Protein AF-A0A9Q3XST1-F1 (afdb_monomer)

Radius of gyration: 15.06 Å; Cα contacts (8 Å, |Δi|>4): 265; chains: 1; bounding box: 39×33×41 Å

Mean predicted aligned error: 3.29 Å

Structure (mmCIF, N/CA/C/O backbone):
data_AF-A0A9Q3XST1-F1
#
_entry.id   AF-A0A9Q3XST1-F1
#
loop_
_atom_site.group_PDB
_atom_site.id
_atom_site.type_symbol
_atom_site.label_atom_id
_atom_site.label_alt_id
_atom_site.label_comp_id
_atom_site.label_asym_id
_atom_site.label_entity_id
_atom_site.label_seq_id
_atom_site.pdbx_PDB_ins_code
_atom_site.Cartn_x
_atom_site.Cartn_y
_atom_site.Cartn_z
_atom_site.occupancy
_atom_site.B_iso_or_equiv
_atom_site.auth_seq_id
_atom_site.auth_comp_id
_atom_site.auth_asym_id
_atom_site.auth_atom_id
_atom_site.pdbx_PDB_model_num
ATOM 1 N N . MET A 1 1 ? -17.970 -1.653 -10.774 1.00 86.06 1 MET A N 1
ATOM 2 C CA . MET A 1 1 ? -17.631 -2.014 -9.386 1.00 86.06 1 MET A CA 1
ATOM 3 C C . MET A 1 1 ? -16.195 -2.491 -9.359 1.00 86.06 1 MET A C 1
ATOM 5 O O . MET A 1 1 ? -15.840 -3.313 -10.203 1.00 86.06 1 MET A O 1
ATOM 9 N N . LEU A 1 2 ? -15.389 -1.936 -8.456 1.00 94.06 2 LEU A N 1
ATOM 10 C CA . LEU A 1 2 ? -14.004 -2.353 -8.264 1.00 94.06 2 LEU A CA 1
ATOM 11 C C . LEU A 1 2 ? -13.980 -3.735 -7.601 1.00 94.06 2 LEU A C 1
ATOM 13 O O . LEU A 1 2 ? -14.724 -3.973 -6.654 1.00 94.06 2 LEU A O 1
ATOM 17 N N . LYS A 1 3 ? -13.149 -4.641 -8.109 1.00 96.44 3 LYS A N 1
ATOM 18 C CA . LYS A 1 3 ? -12.934 -5.978 -7.550 1.00 96.44 3 LYS A CA 1
ATOM 19 C C . LYS A 1 3 ? -11.496 -6.126 -7.090 1.00 96.44 3 LYS A C 1
ATOM 21 O O . LYS A 1 3 ? -10.594 -5.437 -7.567 1.00 96.44 3 LYS A O 1
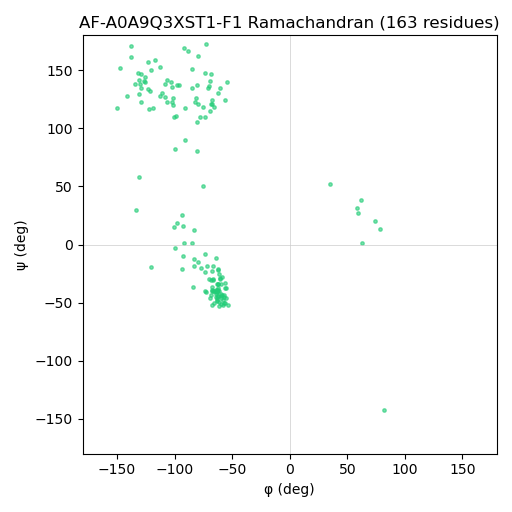ATOM 26 N N . VAL A 1 4 ? -11.296 -7.080 -6.198 1.00 97.56 4 VAL A N 1
ATOM 27 C CA . VAL A 1 4 ? -9.977 -7.417 -5.693 1.00 97.56 4 VAL A CA 1
ATOM 28 C C . VAL A 1 4 ? -9.066 -8.064 -6.740 1.00 97.56 4 VAL A C 1
ATOM 30 O O . VAL A 1 4 ? -9.499 -8.855 -7.576 1.00 97.56 4 VAL A O 1
ATOM 33 N N . ALA A 1 5 ? -7.773 -7.775 -6.635 1.00 97.94 5 ALA A N 1
ATOM 34 C CA . ALA A 1 5 ? -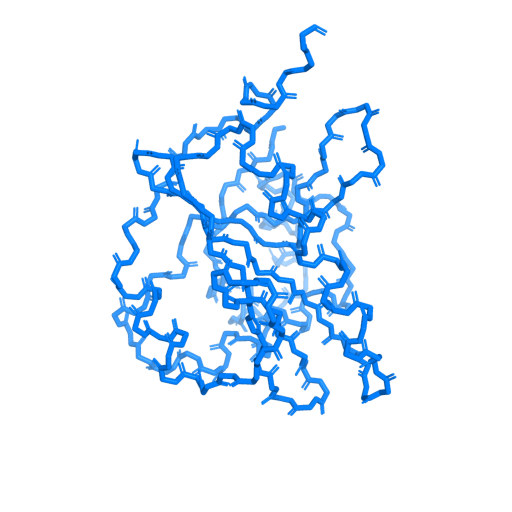6.713 -8.294 -7.481 1.00 97.94 5 ALA A CA 1
ATOM 35 C C . ALA A 1 5 ? -5.760 -9.220 -6.709 1.00 97.94 5 ALA A C 1
ATOM 37 O O . ALA A 1 5 ? -5.527 -9.062 -5.508 1.00 97.94 5 ALA A O 1
ATOM 38 N N . ASP A 1 6 ? -5.150 -10.152 -7.438 1.00 97.31 6 ASP A N 1
ATOM 39 C CA . ASP A 1 6 ? -3.863 -10.751 -7.089 1.00 97.31 6 ASP A CA 1
ATOM 40 C C . ASP A 1 6 ? -2.729 -9.939 -7.735 1.00 97.31 6 ASP A C 1
ATOM 42 O O . ASP A 1 6 ? -2.642 -9.841 -8.966 1.00 97.31 6 ASP A O 1
ATOM 46 N N . LEU A 1 7 ? -1.859 -9.341 -6.913 1.00 97.56 7 LEU A N 1
ATOM 47 C CA . LEU A 1 7 ? -0.742 -8.527 -7.398 1.00 97.56 7 LEU A CA 1
ATOM 48 C C . LEU A 1 7 ? 0.315 -9.362 -8.131 1.00 97.56 7 LEU A C 1
ATOM 50 O O . LEU A 1 7 ? 1.029 -8.827 -8.982 1.00 97.56 7 LEU A O 1
ATOM 54 N N . ARG A 1 8 ? 0.401 -10.677 -7.877 1.00 95.50 8 ARG A N 1
ATOM 55 C CA . ARG A 1 8 ? 1.330 -11.568 -8.593 1.00 95.50 8 ARG A CA 1
ATOM 56 C C . ARG A 1 8 ? 0.961 -11.709 -10.066 1.00 95.50 8 ARG A C 1
ATOM 58 O O . ARG A 1 8 ? 1.857 -11.853 -10.897 1.00 95.50 8 ARG A O 1
ATOM 65 N N . VAL A 1 9 ? -0.324 -11.612 -10.416 1.00 95.25 9 VAL A N 1
ATOM 66 C CA . VAL A 1 9 ? -0.783 -11.617 -11.819 1.00 95.25 9 VAL A CA 1
ATOM 67 C C . VAL A 1 9 ? -0.251 -10.387 -12.560 1.00 95.25 9 VAL A C 1
ATOM 69 O O . VAL A 1 9 ? 0.229 -10.494 -13.686 1.00 95.25 9 VAL A O 1
ATOM 72 N N . ILE A 1 10 ? -0.258 -9.225 -11.903 1.00 95.19 10 ILE A N 1
ATOM 73 C CA . ILE A 1 10 ? 0.274 -7.973 -12.459 1.00 95.19 10 ILE A CA 1
ATOM 74 C C . ILE A 1 10 ? 1.802 -8.053 -12.575 1.00 95.19 10 ILE A C 1
ATOM 76 O O . ILE A 1 10 ? 2.366 -7.722 -13.618 1.00 95.19 10 ILE A O 1
ATOM 80 N N . ALA A 1 11 ? 2.471 -8.538 -11.524 1.00 94.19 11 ALA A N 1
ATOM 81 C CA . ALA A 1 11 ? 3.926 -8.651 -11.464 1.00 94.19 11 ALA A CA 1
ATOM 82 C C . ALA A 1 11 ? 4.513 -9.613 -12.505 1.00 94.19 11 ALA A C 1
ATOM 84 O O . ALA A 1 11 ? 5.526 -9.307 -13.130 1.00 94.19 11 ALA A O 1
ATOM 85 N N . SER A 1 12 ? 3.859 -10.755 -12.717 1.00 92.75 12 SER A N 1
ATOM 86 C CA . SER A 1 12 ? 4.317 -11.795 -13.646 1.00 92.75 12 SER A CA 1
ATOM 87 C C . SER A 1 12 ? 3.933 -11.542 -15.107 1.00 92.75 12 SER A C 1
ATOM 89 O O . SER A 1 12 ? 4.472 -12.207 -15.997 1.00 92.75 12 SER A O 1
ATOM 91 N N . SER A 1 13 ? 3.036 -10.588 -15.390 1.00 91.25 13 SER A N 1
ATOM 92 C CA . SER A 1 13 ? 2.593 -10.348 -16.762 1.00 91.25 13 SER A CA 1
ATOM 93 C C . SER A 1 13 ? 3.704 -9.761 -17.636 1.00 91.25 13 SER A C 1
ATOM 95 O O . SER A 1 13 ? 4.213 -8.660 -17.396 1.00 91.25 13 SER A O 1
ATOM 97 N N . LYS A 1 14 ? 4.017 -10.501 -18.706 1.00 87.94 14 LYS A N 1
ATOM 98 C CA . LYS A 1 14 ? 4.920 -10.104 -19.797 1.00 87.94 14 LYS A CA 1
ATOM 99 C C . LYS A 1 14 ? 4.190 -9.445 -20.974 1.00 87.94 14 LYS A C 1
ATOM 101 O O . LYS A 1 14 ? 4.846 -8.952 -21.883 1.00 87.94 14 LYS A O 1
ATOM 106 N N . ASN A 1 15 ? 2.854 -9.485 -20.987 1.00 88.94 15 ASN A N 1
ATOM 107 C CA . ASN A 1 15 ? 2.025 -8.972 -22.075 1.00 88.94 15 ASN A CA 1
ATOM 108 C C . ASN A 1 15 ? 1.058 -7.909 -21.541 1.00 88.94 15 ASN A C 1
ATOM 110 O O . ASN A 1 15 ? 0.164 -8.202 -20.738 1.00 88.94 15 ASN A O 1
ATOM 114 N N . ASP A 1 16 ? 1.223 -6.681 -22.026 1.00 84.44 16 ASP A N 1
ATOM 115 C CA . ASP A 1 16 ? 0.435 -5.535 -21.576 1.00 84.44 16 ASP A CA 1
ATOM 116 C C . ASP A 1 16 ? -1.046 -5.638 -21.954 1.00 84.44 16 ASP A C 1
ATOM 118 O O . ASP A 1 16 ? -1.896 -5.163 -21.202 1.00 84.44 16 ASP A O 1
ATOM 122 N N . VAL A 1 17 ? -1.387 -6.299 -23.066 1.00 86.19 17 VAL A N 1
ATOM 123 C CA . VAL A 1 17 ? -2.783 -6.501 -23.488 1.00 86.19 17 VAL A CA 1
ATOM 124 C C . VAL A 1 17 ? -3.512 -7.396 -22.491 1.00 86.19 17 VAL A C 1
ATOM 126 O O . VAL A 1 17 ? -4.563 -7.013 -21.979 1.00 86.19 17 VAL A O 1
ATOM 129 N N . ASN A 1 18 ? -2.927 -8.546 -22.147 1.00 89.06 18 ASN A N 1
ATOM 130 C CA . ASN A 1 18 ? -3.530 -9.485 -21.197 1.00 89.06 18 ASN A CA 1
ATOM 131 C C . ASN A 1 18 ? -3.644 -8.867 -19.797 1.00 89.06 18 ASN A C 1
ATOM 133 O O . ASN A 1 18 ? -4.656 -9.037 -19.119 1.00 89.06 18 ASN A O 1
ATOM 137 N N . MET A 1 19 ? -2.631 -8.103 -19.375 1.00 92.81 19 MET A N 1
ATOM 138 C CA . MET A 1 19 ? -2.659 -7.387 -18.098 1.00 92.81 19 MET A CA 1
ATOM 139 C C . MET A 1 19 ? -3.777 -6.341 -18.063 1.00 92.81 19 MET A C 1
ATOM 141 O O . MET A 1 19 ? -4.532 -6.287 -17.096 1.00 92.81 19 MET A O 1
ATOM 145 N N . LYS A 1 20 ? -3.920 -5.532 -19.120 1.00 90.94 20 LYS A N 1
ATOM 146 C CA . LYS A 1 20 ? -4.994 -4.534 -19.219 1.00 90.94 20 LYS A CA 1
ATOM 147 C C . LYS A 1 20 ? -6.373 -5.189 -19.250 1.00 90.94 20 LYS A C 1
ATOM 149 O O . LYS A 1 20 ? -7.282 -4.696 -18.595 1.00 90.94 20 LYS A O 1
ATOM 154 N N . GLN A 1 21 ? -6.534 -6.317 -19.942 1.00 93.12 21 GLN A N 1
ATOM 155 C CA . GLN A 1 21 ? -7.785 -7.084 -19.925 1.00 93.12 21 GLN A CA 1
ATOM 156 C C . GLN A 1 21 ? -8.126 -7.603 -18.523 1.00 93.12 21 GLN A C 1
ATOM 158 O O . GLN A 1 21 ? -9.267 -7.459 -18.086 1.00 93.12 21 GLN A O 1
ATOM 163 N N . TYR A 1 22 ? -7.142 -8.144 -17.801 1.00 95.25 22 TYR A N 1
ATOM 164 C CA . TYR A 1 22 ? -7.307 -8.560 -16.408 1.00 95.25 22 TYR A CA 1
ATOM 165 C C . TYR A 1 22 ? -7.755 -7.390 -15.521 1.00 95.25 22 TYR A C 1
ATOM 167 O O . TYR A 1 22 ? -8.787 -7.483 -14.864 1.00 95.25 22 TYR A O 1
ATOM 175 N N . LEU A 1 23 ? -7.039 -6.262 -15.569 1.00 96.19 23 LEU A N 1
ATOM 176 C CA . LEU A 1 23 ? -7.360 -5.056 -14.797 1.00 96.19 23 LEU A CA 1
ATOM 177 C C . LEU A 1 23 ? -8.761 -4.516 -15.126 1.00 96.19 23 LEU A C 1
ATOM 179 O O . LEU A 1 23 ? -9.542 -4.228 -14.218 1.00 96.19 23 LEU A O 1
ATOM 183 N N . ASN A 1 24 ? -9.124 -4.468 -16.410 1.00 95.50 24 ASN A N 1
ATOM 184 C CA . ASN A 1 24 ? -10.455 -4.054 -16.851 1.00 95.50 24 ASN A CA 1
ATOM 185 C C . ASN A 1 24 ? -11.551 -4.984 -16.310 1.00 95.50 24 ASN A C 1
ATOM 187 O O . ASN A 1 24 ? -12.594 -4.506 -15.865 1.00 95.50 24 ASN A O 1
ATOM 191 N N . GLY A 1 25 ? -11.309 -6.299 -16.287 1.00 96.31 25 GLY A N 1
ATOM 192 C CA . GLY A 1 25 ? -12.223 -7.286 -15.698 1.00 96.31 25 GLY A CA 1
ATOM 193 C C . GLY A 1 25 ? -12.452 -7.101 -14.191 1.00 96.31 25 GLY A C 1
ATOM 194 O O . GLY A 1 25 ? -13.489 -7.516 -13.665 1.00 96.31 25 GLY A O 1
ATOM 195 N N . LEU A 1 26 ? -11.518 -6.432 -13.508 1.00 96.56 26 LEU A N 1
ATOM 196 C CA . LEU A 1 26 ? -11.617 -6.037 -12.101 1.00 96.56 26 LEU A CA 1
ATOM 197 C C . LEU A 1 26 ? -12.208 -4.632 -11.898 1.00 96.56 26 LEU A C 1
ATOM 199 O O . LEU A 1 26 ? -12.322 -4.173 -10.765 1.00 96.56 26 LEU A O 1
ATOM 203 N N . GLY A 1 27 ? -12.584 -3.931 -12.970 1.00 95.31 27 GLY A N 1
ATOM 204 C CA . GLY A 1 27 ? -13.076 -2.555 -12.898 1.00 95.31 27 GLY A CA 1
ATOM 205 C C . GLY A 1 27 ? -11.979 -1.495 -12.736 1.00 95.31 27 GLY A C 1
ATOM 206 O O . GLY A 1 27 ? -12.298 -0.342 -12.455 1.00 95.31 27 GLY A O 1
ATOM 207 N N . ILE A 1 28 ? -10.704 -1.849 -12.936 1.00 95.19 28 ILE A N 1
ATOM 208 C CA . ILE A 1 28 ? -9.558 -0.930 -12.881 1.00 95.19 28 ILE A CA 1
ATOM 209 C C . ILE A 1 28 ? -9.309 -0.372 -14.288 1.00 95.19 28 ILE A C 1
ATOM 211 O O . ILE A 1 28 ? -8.564 -0.948 -15.076 1.00 95.19 28 ILE A O 1
ATOM 215 N N . LEU A 1 29 ? -9.953 0.751 -14.618 1.00 90.50 29 LEU A N 1
ATOM 216 C CA . LEU A 1 29 ? -9.992 1.271 -15.996 1.00 90.50 29 LEU A CA 1
ATOM 217 C C . LEU A 1 29 ? -8.898 2.297 -16.330 1.00 90.50 29 LEU A C 1
ATOM 219 O O . LEU A 1 29 ? -8.624 2.544 -17.501 1.00 90.50 29 LEU A O 1
ATOM 223 N N . THR A 1 30 ? -8.300 2.941 -15.325 1.00 87.62 30 THR A N 1
ATOM 224 C CA . THR A 1 30 ? -7.440 4.126 -15.532 1.00 87.62 30 THR A CA 1
ATOM 225 C C . THR A 1 30 ? -6.118 4.063 -14.766 1.00 87.62 30 THR A C 1
ATOM 227 O O . THR A 1 30 ? -5.617 5.102 -14.335 1.00 87.62 30 THR A O 1
ATOM 230 N N . ILE A 1 31 ? -5.579 2.868 -14.522 1.00 91.06 31 ILE A N 1
ATOM 231 C CA . ILE A 1 31 ? -4.277 2.734 -13.856 1.00 91.06 31 ILE A CA 1
ATOM 232 C C . ILE A 1 31 ? -3.155 3.208 -14.783 1.00 91.06 31 ILE A C 1
ATOM 234 O O . ILE A 1 31 ? -3.147 2.913 -15.980 1.00 91.06 31 ILE A O 1
ATOM 238 N N . ARG A 1 32 ? -2.212 3.976 -14.240 1.00 91.69 32 ARG A N 1
ATOM 239 C CA . ARG A 1 32 ? -1.083 4.530 -14.994 1.00 91.69 32 ARG A CA 1
ATOM 240 C C . ARG A 1 32 ? 0.056 3.519 -15.077 1.00 91.69 32 ARG A C 1
ATOM 242 O O . ARG A 1 32 ? 0.306 2.779 -14.129 1.00 91.69 32 ARG A O 1
ATOM 249 N N . ASP A 1 33 ? 0.848 3.578 -16.145 1.00 91.88 33 ASP A N 1
ATOM 250 C CA . ASP A 1 33 ? 2.006 2.684 -16.315 1.00 91.88 33 ASP A CA 1
ATOM 251 C C . ASP A 1 33 ? 2.992 2.773 -15.140 1.00 91.88 33 ASP A C 1
ATOM 253 O O . ASP A 1 33 ? 3.505 1.759 -14.675 1.00 91.88 33 ASP A O 1
ATOM 257 N N . ARG A 1 34 ? 3.199 3.972 -14.578 1.00 91.94 34 ARG A N 1
ATOM 258 C CA . ARG A 1 34 ? 4.033 4.158 -13.377 1.00 91.94 34 ARG A CA 1
ATOM 259 C C . ARG A 1 34 ? 3.490 3.438 -12.134 1.00 91.94 34 ARG A C 1
ATOM 261 O O . ARG A 1 34 ? 4.277 2.978 -11.318 1.00 91.94 34 ARG A O 1
ATOM 268 N N . GLU A 1 35 ? 2.168 3.342 -11.986 1.00 93.81 35 GLU A N 1
ATOM 269 C CA . GLU A 1 35 ? 1.521 2.638 -10.868 1.00 93.81 35 GLU A CA 1
ATOM 270 C C . GLU A 1 35 ? 1.683 1.129 -11.056 1.00 93.81 35 GLU A C 1
ATOM 272 O O . GLU A 1 35 ? 2.058 0.433 -10.116 1.00 93.81 35 GLU A O 1
ATOM 277 N N . ILE A 1 36 ? 1.537 0.637 -12.292 1.00 95.00 36 ILE A N 1
ATOM 278 C CA . ILE A 1 36 ? 1.852 -0.753 -12.645 1.00 95.00 36 ILE A CA 1
ATOM 279 C C . ILE A 1 36 ? 3.311 -1.075 -12.303 1.00 95.00 36 ILE A C 1
ATOM 281 O O . ILE A 1 36 ? 3.565 -2.061 -11.617 1.00 95.00 36 ILE A O 1
ATOM 285 N N . GLN A 1 37 ? 4.273 -0.250 -12.730 1.00 95.62 37 GLN A N 1
ATOM 286 C CA . GLN A 1 37 ? 5.687 -0.472 -12.402 1.00 95.62 37 GLN A CA 1
ATOM 287 C C . GLN A 1 37 ? 5.950 -0.400 -10.894 1.00 95.62 37 GLN A C 1
ATOM 289 O O . GLN A 1 37 ? 6.706 -1.211 -10.364 1.00 95.62 37 GLN A O 1
ATOM 294 N N . GLY A 1 38 ? 5.276 0.507 -10.182 1.00 97.06 38 GLY A N 1
ATOM 295 C CA . GLY A 1 38 ? 5.302 0.565 -8.722 1.00 97.06 38 GLY A CA 1
ATOM 296 C C . GLY A 1 38 ? 4.854 -0.749 -8.077 1.00 97.06 38 GLY A C 1
ATOM 297 O O . GLY A 1 38 ? 5.546 -1.254 -7.197 1.00 97.06 38 GLY A O 1
ATOM 298 N N . ILE A 1 39 ? 3.758 -1.345 -8.560 1.00 98.00 39 ILE A N 1
ATOM 299 C CA . ILE A 1 39 ? 3.274 -2.659 -8.107 1.00 98.00 39 ILE A CA 1
ATOM 300 C C . ILE A 1 39 ? 4.288 -3.759 -8.438 1.00 98.00 39 ILE A C 1
ATOM 302 O O . ILE A 1 39 ? 4.591 -4.576 -7.572 1.00 98.00 39 ILE A O 1
ATOM 306 N N . LYS A 1 40 ? 4.850 -3.784 -9.655 1.00 97.25 40 LYS A N 1
ATOM 307 C CA . LYS A 1 40 ? 5.865 -4.779 -10.050 1.00 97.25 40 LYS A CA 1
ATOM 308 C C . LYS A 1 40 ? 7.085 -4.732 -9.122 1.00 97.25 40 LYS A C 1
ATOM 310 O O . LYS A 1 40 ? 7.499 -5.767 -8.602 1.00 97.25 40 LYS A O 1
ATOM 315 N N . ASN A 1 41 ? 7.600 -3.533 -8.858 1.00 97.56 41 ASN A N 1
ATOM 316 C CA . ASN A 1 41 ? 8.738 -3.314 -7.963 1.00 97.56 41 ASN A CA 1
ATOM 317 C C . ASN A 1 41 ? 8.403 -3.668 -6.508 1.00 97.56 41 ASN A C 1
ATOM 319 O O . ASN A 1 41 ? 9.209 -4.293 -5.820 1.00 97.56 41 ASN A O 1
ATOM 323 N N . LEU A 1 42 ? 7.194 -3.334 -6.047 1.00 98.12 42 LEU A N 1
ATOM 324 C CA . LEU A 1 42 ? 6.716 -3.713 -4.721 1.00 98.12 42 LEU A CA 1
ATOM 325 C C . LEU A 1 42 ? 6.694 -5.240 -4.566 1.00 98.12 42 LEU A C 1
ATOM 327 O O . LEU A 1 42 ? 7.284 -5.767 -3.627 1.00 98.12 42 LEU A O 1
ATOM 331 N N . VAL A 1 43 ? 6.076 -5.957 -5.510 1.00 97.88 43 VAL A N 1
ATOM 332 C CA . VAL A 1 43 ? 5.972 -7.425 -5.472 1.00 97.88 43 VAL A CA 1
ATOM 333 C C . VAL A 1 43 ? 7.344 -8.097 -5.529 1.00 97.88 43 VAL A C 1
ATOM 335 O O . VAL A 1 43 ? 7.544 -9.107 -4.861 1.00 97.88 43 VAL A O 1
ATOM 338 N N . ALA A 1 44 ? 8.314 -7.524 -6.247 1.00 97.06 44 ALA A N 1
ATOM 339 C CA . ALA A 1 44 ? 9.679 -8.050 -6.304 1.00 97.06 44 ALA A CA 1
ATOM 340 C C . ALA A 1 44 ? 10.402 -8.062 -4.940 1.00 97.06 44 ALA A C 1
ATOM 342 O O . ALA A 1 44 ? 11.348 -8.827 -4.764 1.00 97.06 44 ALA A O 1
ATOM 343 N N . ASN A 1 45 ? 9.956 -7.258 -3.966 1.00 97.06 45 ASN A N 1
ATOM 344 C CA . ASN A 1 45 ? 10.491 -7.291 -2.601 1.00 97.06 45 ASN A CA 1
ATOM 345 C C . ASN A 1 45 ? 9.918 -8.451 -1.755 1.00 97.06 45 ASN A C 1
ATOM 347 O O . ASN A 1 45 ? 10.475 -8.775 -0.707 1.00 97.06 45 ASN A O 1
ATOM 351 N N . PHE A 1 46 ? 8.828 -9.090 -2.192 1.00 95.56 46 PHE A N 1
ATOM 352 C CA . PHE A 1 46 ? 8.132 -10.151 -1.459 1.00 95.56 46 PHE A CA 1
ATOM 353 C C . PHE A 1 46 ? 8.524 -11.537 -1.983 1.00 95.56 46 PHE A C 1
ATOM 355 O O . PHE A 1 46 ? 7.820 -12.143 -2.791 1.00 95.56 46 PHE A O 1
ATOM 362 N N . THR A 1 47 ? 9.664 -12.046 -1.516 1.00 91.25 47 THR A N 1
ATOM 363 C CA . THR A 1 47 ? 10.179 -13.374 -1.899 1.00 91.25 47 THR A CA 1
ATOM 364 C C . THR A 1 47 ? 9.563 -14.524 -1.103 1.00 91.25 47 THR A C 1
ATOM 366 O O . THR A 1 47 ? 9.619 -15.670 -1.545 1.00 91.25 47 THR A O 1
ATOM 369 N N . ASP A 1 48 ? 8.960 -14.233 0.051 1.00 89.69 48 ASP A N 1
ATOM 370 C CA . ASP A 1 48 ? 8.304 -15.229 0.891 1.00 89.69 48 ASP A CA 1
ATOM 371 C C . ASP A 1 48 ? 6.944 -15.638 0.280 1.00 89.69 48 ASP A C 1
ATOM 373 O O . ASP A 1 48 ? 6.045 -14.796 0.135 1.00 89.69 48 ASP A O 1
ATOM 377 N N . PRO A 1 49 ? 6.755 -16.919 -0.091 1.00 87.19 49 PRO A N 1
ATOM 378 C CA . PRO A 1 49 ? 5.511 -17.389 -0.692 1.00 87.19 49 PRO A CA 1
ATOM 379 C C . PRO A 1 49 ? 4.317 -17.350 0.272 1.00 87.19 49 PRO A C 1
ATOM 381 O O . PRO A 1 49 ? 3.179 -17.371 -0.196 1.00 87.19 49 PRO A O 1
ATOM 384 N N . THR A 1 50 ? 4.546 -17.271 1.588 1.00 90.50 50 THR A N 1
ATOM 385 C CA . THR A 1 50 ? 3.479 -17.190 2.599 1.00 90.50 50 THR A CA 1
ATOM 386 C C . THR A 1 50 ? 2.773 -15.835 2.608 1.00 90.50 50 THR A C 1
ATOM 388 O O . THR A 1 50 ? 1.641 -15.735 3.081 1.00 90.50 50 THR A O 1
ATOM 391 N N . ILE A 1 51 ? 3.388 -14.795 2.032 1.00 93.88 51 ILE A N 1
ATOM 392 C CA . ILE A 1 51 ? 2.771 -13.473 1.916 1.00 93.88 51 ILE A CA 1
ATOM 393 C C . ILE A 1 51 ? 1.559 -13.574 0.987 1.00 93.88 51 ILE A C 1
ATOM 395 O O . ILE A 1 51 ? 1.678 -13.889 -0.205 1.00 93.88 51 ILE A O 1
ATOM 399 N N . ASN A 1 52 ? 0.372 -13.269 1.506 1.00 95.00 52 ASN A N 1
ATOM 400 C CA . ASN A 1 52 ? -0.831 -13.227 0.691 1.00 95.00 52 ASN A CA 1
ATOM 401 C C . ASN A 1 52 ? -0.880 -11.921 -0.119 1.00 95.00 52 ASN A C 1
ATOM 403 O O . ASN A 1 52 ? -1.099 -10.844 0.425 1.00 95.00 52 ASN A O 1
ATOM 407 N N . LEU A 1 53 ? -0.689 -12.028 -1.436 1.00 97.06 53 LEU A N 1
ATOM 408 C CA . LEU A 1 53 ? -0.762 -10.901 -2.375 1.00 97.06 53 LEU A CA 1
ATOM 409 C C . LEU A 1 53 ? -2.097 -10.841 -3.136 1.00 97.06 53 LEU A C 1
ATOM 411 O O . LEU A 1 53 ? -2.209 -10.145 -4.145 1.00 97.06 53 LEU A O 1
ATOM 415 N N . ARG A 1 54 ? -3.104 -11.578 -2.654 1.00 97.06 54 ARG A N 1
ATOM 416 C CA . ARG A 1 54 ? -4.488 -11.536 -3.134 1.00 97.06 54 ARG A CA 1
ATOM 417 C C . ARG A 1 54 ? -5.301 -10.519 -2.336 1.00 97.06 54 ARG A C 1
ATOM 419 O O . ARG A 1 54 ? -4.888 -10.066 -1.270 1.00 97.06 54 ARG A O 1
ATOM 426 N N . TYR A 1 55 ? -6.497 -10.240 -2.841 1.00 98.06 55 TYR A N 1
ATOM 427 C CA . TYR A 1 55 ? -7.510 -9.402 -2.198 1.00 98.06 55 TYR A CA 1
ATOM 428 C C . TYR A 1 55 ? -7.224 -7.887 -2.221 1.00 98.06 55 TYR A C 1
ATOM 430 O O . TYR A 1 55 ? -7.806 -7.139 -1.442 1.00 98.06 55 TYR A O 1
ATOM 438 N N . PHE A 1 56 ? -6.355 -7.417 -3.127 1.00 98.31 56 PHE A N 1
ATOM 439 C CA . PHE A 1 56 ? -5.995 -5.999 -3.235 1.00 98.31 56 PHE A CA 1
ATOM 440 C C . PHE A 1 56 ? -7.017 -5.202 -4.041 1.00 98.31 56 PHE A C 1
ATOM 442 O O . PHE A 1 56 ? -7.220 -5.467 -5.223 1.00 98.31 56 PHE A O 1
ATOM 449 N N . TYR A 1 57 ? -7.590 -4.164 -3.443 1.00 97.69 57 TYR A N 1
ATOM 450 C CA . TYR A 1 57 ? -8.259 -3.100 -4.186 1.00 97.69 57 TYR A CA 1
ATOM 451 C C . TYR A 1 57 ? -7.207 -2.122 -4.699 1.00 97.69 57 TYR A C 1
ATOM 453 O O . TYR A 1 57 ? -6.398 -1.623 -3.917 1.00 97.69 57 TYR A O 1
ATOM 461 N N . ILE A 1 58 ? -7.211 -1.859 -6.005 1.00 97.75 58 ILE A N 1
ATOM 462 C CA . ILE A 1 58 ? -6.201 -1.026 -6.665 1.00 97.75 58 ILE A CA 1
ATOM 463 C C . ILE A 1 58 ? -6.846 0.264 -7.165 1.00 97.75 58 ILE A C 1
ATOM 465 O O . ILE A 1 58 ? -7.836 0.209 -7.894 1.00 97.75 58 ILE A O 1
ATOM 469 N N . GLY A 1 59 ? -6.263 1.410 -6.812 1.00 95.88 59 GLY A N 1
ATOM 470 C CA . GLY A 1 59 ? -6.696 2.723 -7.296 1.00 95.88 59 GLY A CA 1
ATOM 471 C C . GLY A 1 59 ? -8.127 3.069 -6.886 1.00 95.88 59 GLY A C 1
ATOM 472 O O . GLY A 1 59 ? -8.890 3.611 -7.690 1.00 95.88 59 GLY A O 1
ATOM 473 N N . TYR A 1 60 ? -8.530 2.708 -5.663 1.00 94.81 60 TYR A N 1
ATOM 474 C CA . TYR A 1 60 ? -9.880 2.990 -5.186 1.00 94.81 60 TYR A CA 1
ATOM 475 C C . TYR A 1 60 ? -10.073 4.497 -5.011 1.00 94.81 60 TYR A C 1
ATOM 477 O O . TYR A 1 60 ? -9.367 5.141 -4.231 1.00 94.81 60 TYR A O 1
ATOM 485 N N . ARG A 1 61 ? -11.054 5.054 -5.727 1.00 92.31 61 ARG A N 1
ATOM 486 C CA . ARG A 1 61 ? -11.465 6.455 -5.618 1.00 92.31 61 ARG A CA 1
ATOM 487 C C . ARG A 1 61 ? -12.731 6.546 -4.797 1.00 92.31 61 ARG A C 1
ATOM 489 O O . ARG A 1 61 ? -13.742 5.967 -5.175 1.00 92.31 61 ARG A O 1
ATOM 496 N N . VAL A 1 62 ? -12.679 7.312 -3.715 1.00 88.62 62 VAL A N 1
ATOM 497 C CA . VAL A 1 62 ? -13.848 7.527 -2.862 1.00 88.62 62 VAL A CA 1
ATOM 498 C C . VAL A 1 62 ? -14.891 8.338 -3.645 1.00 88.62 62 VAL A C 1
ATOM 500 O O . VAL A 1 62 ? -14.569 9.436 -4.109 1.00 88.62 62 VAL A O 1
ATOM 503 N N . PRO A 1 63 ? -16.139 7.861 -3.801 1.00 84.44 63 PRO A N 1
ATOM 504 C CA . PRO A 1 63 ? -17.175 8.616 -4.495 1.00 84.44 63 PRO A CA 1
ATOM 505 C C . PRO A 1 63 ? -17.368 10.015 -3.899 1.00 84.44 63 PRO A C 1
ATOM 507 O O . PRO A 1 63 ? -17.362 10.192 -2.684 1.00 84.44 63 PRO A O 1
ATOM 510 N N . LYS A 1 64 ? -17.571 11.021 -4.761 1.00 81.38 64 LYS A N 1
ATOM 511 C CA . LYS A 1 64 ? -17.818 12.434 -4.388 1.00 81.38 64 LYS A CA 1
ATOM 512 C C . LYS A 1 64 ? -16.669 13.137 -3.643 1.00 81.38 64 LYS A C 1
ATOM 514 O O . LYS A 1 64 ? -16.795 14.317 -3.327 1.00 81.38 64 LYS A O 1
ATOM 519 N N . ILE A 1 65 ? -15.540 12.466 -3.410 1.00 79.06 65 ILE A N 1
ATOM 520 C CA . ILE A 1 65 ? -14.356 13.029 -2.757 1.00 79.06 65 ILE A CA 1
ATOM 521 C C . ILE A 1 65 ? -13.171 12.872 -3.711 1.00 79.06 65 ILE A C 1
ATOM 523 O O . ILE A 1 65 ? -12.945 11.806 -4.268 1.00 79.06 65 ILE A O 1
ATOM 527 N N . SER A 1 66 ? -12.363 13.920 -3.894 1.00 81.50 66 SER A N 1
ATOM 528 C CA . SER A 1 66 ? -11.141 13.853 -4.717 1.00 81.50 66 SER A CA 1
ATOM 529 C C . SER A 1 66 ? -10.001 13.105 -3.996 1.00 81.50 66 SER A C 1
ATOM 531 O O . SER A 1 66 ? -8.888 13.620 -3.868 1.00 81.50 66 SER A O 1
ATOM 533 N N . ARG A 1 67 ? -10.287 11.908 -3.475 1.00 88.81 67 ARG A N 1
ATOM 534 C CA . ARG A 1 67 ? -9.363 11.044 -2.738 1.00 88.81 67 ARG A CA 1
ATOM 535 C C . ARG A 1 67 ? -9.252 9.694 -3.434 1.00 88.81 67 ARG A C 1
ATOM 537 O O . ARG A 1 67 ? -10.257 9.063 -3.744 1.00 88.81 67 ARG A O 1
ATOM 544 N N . GLU A 1 68 ? -8.016 9.256 -3.615 1.00 93.38 68 GLU A N 1
ATOM 545 C CA . GLU A 1 68 ? -7.657 7.977 -4.217 1.00 93.38 68 GLU A CA 1
ATOM 546 C C . GLU A 1 68 ? -6.656 7.268 -3.301 1.00 93.38 68 GLU A C 1
ATOM 548 O O . GLU A 1 68 ? -5.770 7.922 -2.743 1.00 93.38 68 GLU A O 1
ATOM 553 N N . PHE A 1 69 ? -6.835 5.962 -3.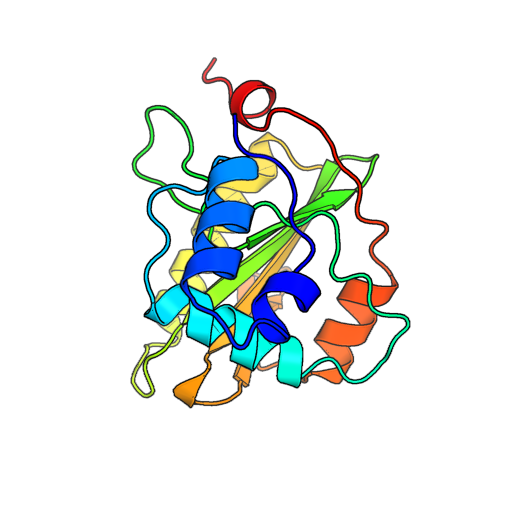124 1.00 95.88 69 PHE A N 1
ATOM 554 C CA . PHE A 1 69 ? -5.907 5.080 -2.423 1.00 95.88 69 PHE A CA 1
ATOM 555 C C . PHE A 1 69 ? -5.266 4.139 -3.438 1.00 95.88 69 PHE A C 1
ATOM 557 O O . PHE A 1 69 ? -5.976 3.511 -4.228 1.00 95.88 69 PHE A O 1
ATOM 564 N N . ASP A 1 70 ? -3.938 4.033 -3.411 1.00 97.56 70 ASP A N 1
ATOM 565 C CA . ASP A 1 70 ? -3.209 3.242 -4.405 1.00 97.56 70 ASP A CA 1
ATOM 566 C C . ASP A 1 70 ? -3.511 1.746 -4.240 1.00 97.56 70 ASP A C 1
ATOM 568 O O . ASP A 1 70 ? -3.914 1.089 -5.200 1.00 97.56 70 ASP A O 1
ATOM 572 N N . LEU A 1 71 ? -3.356 1.215 -3.022 1.00 98.38 71 LEU A N 1
ATOM 573 C CA . LEU A 1 71 ? -3.596 -0.188 -2.689 1.00 98.38 71 LEU A CA 1
ATOM 574 C C . LEU A 1 71 ? -4.246 -0.317 -1.304 1.00 98.38 71 LEU A C 1
ATOM 576 O O . LEU A 1 71 ? -3.702 0.169 -0.310 1.00 98.38 71 LEU A O 1
ATOM 580 N N . LEU A 1 72 ? -5.367 -1.035 -1.225 1.00 98.31 72 LEU A N 1
ATOM 581 C CA . LEU A 1 72 ? -6.041 -1.372 0.032 1.00 98.31 72 LEU A CA 1
ATOM 582 C C . LEU A 1 72 ? -6.267 -2.880 0.149 1.00 98.31 72 LEU A C 1
ATOM 584 O O . LEU A 1 72 ? -6.665 -3.530 -0.818 1.00 98.31 72 LEU A O 1
ATOM 588 N N . ILE A 1 73 ? -6.090 -3.415 1.355 1.00 98.25 73 ILE A N 1
ATOM 589 C CA . ILE A 1 73 ? -6.552 -4.755 1.741 1.00 98.25 73 ILE A CA 1
ATOM 590 C C . ILE A 1 73 ? -7.294 -4.686 3.071 1.00 98.25 73 ILE A C 1
ATOM 592 O O . ILE A 1 73 ? -6.960 -3.877 3.940 1.00 98.25 73 ILE A O 1
ATOM 596 N N . PHE A 1 74 ? -8.289 -5.558 3.219 1.00 98.19 74 PHE A N 1
ATOM 597 C CA . PHE A 1 74 ? -9.209 -5.578 4.352 1.00 98.19 74 PHE A CA 1
ATOM 598 C C . PHE A 1 74 ? -9.229 -6.949 5.015 1.00 98.19 74 PHE A C 1
ATOM 600 O O . PHE A 1 74 ? -9.147 -7.962 4.322 1.00 98.19 74 PHE A O 1
ATOM 607 N N . SER A 1 75 ? -9.370 -6.979 6.339 1.00 97.56 75 SER A N 1
ATOM 608 C CA . SER A 1 75 ? -9.712 -8.196 7.077 1.00 97.56 75 SER A CA 1
ATOM 609 C C . SER A 1 75 ? -11.229 -8.365 7.187 1.00 97.56 75 SER A C 1
ATOM 611 O O . SER A 1 75 ? -11.994 -7.420 6.982 1.00 97.56 75 SER A O 1
ATOM 613 N N . GLN A 1 76 ? -11.674 -9.558 7.589 1.00 95.50 76 GLN A N 1
ATOM 614 C CA . GLN A 1 76 ? -13.087 -9.826 7.884 1.00 95.50 76 GLN A CA 1
ATOM 615 C C . GLN A 1 76 ? -13.642 -8.910 8.994 1.00 95.50 76 GLN A C 1
ATOM 617 O O . GLN A 1 76 ? -14.836 -8.632 9.025 1.00 95.50 76 GLN A O 1
ATOM 622 N N . GLN A 1 77 ? -12.784 -8.442 9.908 1.00 95.12 77 GLN A N 1
ATOM 623 C CA . GLN A 1 77 ? -13.131 -7.532 11.006 1.00 95.12 77 GLN A CA 1
ATOM 624 C C . GLN A 1 77 ? -12.927 -6.050 10.643 1.00 95.12 77 GLN A C 1
ATOM 626 O O . GLN A 1 77 ? -12.866 -5.208 11.540 1.00 95.12 77 GLN A O 1
ATOM 631 N N . TYR A 1 78 ? -12.802 -5.729 9.351 1.00 94.44 78 TYR A N 1
ATOM 632 C CA . TYR A 1 78 ? -12.574 -4.373 8.842 1.00 94.44 78 TYR A CA 1
ATOM 633 C C . TYR A 1 78 ? -11.300 -3.703 9.384 1.00 94.44 78 TYR A C 1
ATOM 635 O O . TYR A 1 78 ? -11.240 -2.482 9.528 1.00 94.44 78 TYR A O 1
ATOM 643 N N . ASP A 1 79 ? -10.252 -4.474 9.679 1.00 97.62 79 ASP A N 1
ATOM 644 C CA . ASP A 1 79 ? -8.905 -3.901 9.751 1.00 97.62 79 ASP A CA 1
ATOM 645 C C . ASP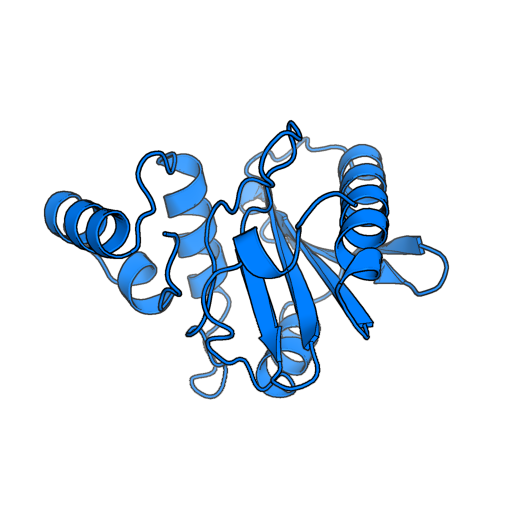 A 1 79 ? -8.421 -3.600 8.337 1.00 97.62 79 ASP A C 1
ATOM 647 O O . ASP A 1 79 ? -8.760 -4.327 7.404 1.00 97.62 79 ASP A O 1
ATOM 651 N N . VAL A 1 80 ? -7.620 -2.548 8.177 1.00 98.12 80 VAL A N 1
ATOM 652 C CA . VAL A 1 80 ? -7.164 -2.079 6.865 1.00 98.12 80 VAL A CA 1
ATOM 653 C C . VAL A 1 80 ? -5.657 -1.916 6.847 1.00 98.12 80 VAL A C 1
ATOM 655 O O . VAL A 1 80 ? -5.072 -1.304 7.746 1.00 98.12 80 VAL A O 1
ATOM 658 N N . ILE A 1 81 ? -5.034 -2.411 5.779 1.00 98.50 81 ILE A N 1
ATOM 659 C CA . ILE A 1 81 ? -3.690 -1.988 5.390 1.00 98.50 81 ILE A CA 1
ATOM 660 C C . ILE A 1 81 ? -3.812 -1.106 4.151 1.00 98.50 81 ILE A C 1
ATOM 662 O O . ILE A 1 81 ? -4.342 -1.528 3.123 1.00 98.50 81 ILE A O 1
ATOM 666 N N . ASN A 1 82 ? -3.294 0.114 4.264 1.00 98.62 82 ASN A N 1
ATOM 667 C CA . ASN A 1 82 ? -3.134 1.056 3.168 1.00 98.62 82 ASN A CA 1
ATOM 668 C C . ASN A 1 82 ? -1.685 1.064 2.682 1.00 98.62 82 ASN A C 1
ATOM 670 O O . ASN A 1 82 ? -0.780 1.305 3.483 1.00 98.62 82 ASN A O 1
ATOM 674 N N . ILE A 1 83 ? -1.462 0.849 1.387 1.00 98.50 83 ILE A N 1
ATOM 675 C CA . ILE A 1 83 ? -0.130 0.933 0.783 1.00 98.50 83 ILE A CA 1
ATOM 676 C C . ILE A 1 83 ? -0.125 2.024 -0.289 1.00 98.50 83 ILE A C 1
ATOM 678 O O . ILE A 1 83 ? -0.822 1.922 -1.291 1.00 98.50 83 ILE A O 1
ATOM 682 N N . GLU A 1 84 ? 0.697 3.052 -0.087 1.00 98.44 84 GLU A N 1
ATOM 683 C CA . GLU A 1 84 ? 0.919 4.143 -1.039 1.00 98.44 84 GLU A CA 1
ATOM 684 C C . GLU A 1 84 ? 2.161 3.881 -1.889 1.00 98.44 84 GLU A C 1
ATOM 686 O O . GLU A 1 84 ? 3.220 3.516 -1.371 1.00 98.44 84 GLU A O 1
ATOM 691 N N . LEU A 1 85 ? 2.071 4.152 -3.186 1.00 98.00 85 LEU A N 1
ATOM 692 C CA . LEU A 1 85 ? 3.158 4.003 -4.143 1.00 98.00 85 LEU A CA 1
ATOM 693 C C . LEU A 1 85 ? 3.766 5.372 -4.466 1.00 98.00 85 LEU A C 1
ATOM 695 O O . LEU A 1 85 ? 3.071 6.366 -4.703 1.00 98.00 85 LEU A O 1
ATOM 699 N N . LYS A 1 86 ? 5.098 5.440 -4.484 1.00 97.25 86 LYS A N 1
ATOM 700 C CA . LYS A 1 86 ? 5.866 6.619 -4.905 1.00 97.25 86 LYS A CA 1
ATOM 701 C C . LYS A 1 86 ? 6.991 6.201 -5.840 1.00 97.25 86 LYS A C 1
ATOM 703 O O . LYS A 1 86 ? 7.694 5.240 -5.570 1.00 97.25 86 LYS A O 1
ATOM 708 N N . SER A 1 87 ? 7.189 6.974 -6.899 1.00 93.81 87 SER A N 1
ATOM 709 C CA . SER A 1 87 ? 8.246 6.778 -7.898 1.00 93.81 87 SER A CA 1
ATOM 710 C C . SER A 1 87 ? 8.984 8.101 -8.123 1.00 93.81 87 SER A C 1
ATOM 712 O O . SER A 1 87 ? 8.883 8.721 -9.184 1.00 93.81 87 SER A O 1
ATOM 714 N N . ASN A 1 88 ? 9.550 8.644 -7.042 1.00 93.38 88 ASN A N 1
ATOM 715 C CA . ASN A 1 88 ? 10.340 9.871 -7.099 1.00 93.38 88 ASN A CA 1
ATOM 716 C C . ASN A 1 88 ? 11.412 9.858 -6.002 1.00 93.38 88 ASN A C 1
ATOM 718 O O . ASN A 1 88 ? 11.092 9.885 -4.808 1.00 93.38 88 ASN A O 1
ATOM 722 N N . ILE A 1 89 ? 12.677 9.880 -6.418 1.00 90.69 89 ILE A N 1
ATOM 723 C CA . ILE A 1 89 ? 13.853 9.929 -5.537 1.00 90.69 89 ILE A CA 1
ATOM 724 C C . ILE A 1 89 ? 13.854 11.126 -4.565 1.00 90.69 89 ILE A C 1
ATOM 726 O O . ILE A 1 89 ? 14.280 10.996 -3.421 1.00 90.69 89 ILE A O 1
ATOM 730 N N . ASN A 1 90 ? 13.301 12.269 -4.978 1.00 93.12 90 ASN A N 1
ATOM 731 C CA . ASN A 1 90 ? 13.257 13.521 -4.214 1.00 93.12 90 ASN A CA 1
ATOM 732 C C . ASN A 1 90 ? 11.920 13.732 -3.483 1.00 93.12 90 ASN A C 1
ATOM 734 O O . ASN A 1 90 ? 11.562 14.859 -3.122 1.00 93.12 90 ASN A O 1
ATOM 738 N N . TYR A 1 91 ? 11.125 12.677 -3.291 1.00 92.06 91 TYR A N 1
ATOM 739 C CA . TYR A 1 91 ? 9.827 12.812 -2.638 1.00 92.06 91 TYR A CA 1
ATOM 740 C C . TYR A 1 91 ? 9.988 13.152 -1.148 1.00 92.06 91 TYR A C 1
ATOM 742 O O . TYR A 1 91 ? 10.491 12.358 -0.355 1.00 92.06 91 TYR A O 1
ATOM 750 N N . ALA A 1 92 ? 9.546 14.350 -0.759 1.00 95.12 92 ALA A N 1
ATOM 751 C CA . ALA A 1 92 ? 9.725 14.864 0.595 1.00 95.12 92 ALA A CA 1
ATOM 752 C C . ALA A 1 92 ? 9.009 14.005 1.653 1.00 95.12 92 ALA A C 1
ATOM 754 O O . ALA A 1 92 ? 7.803 13.763 1.553 1.00 95.12 92 ALA A O 1
ATOM 755 N N . LYS A 1 93 ? 9.728 13.633 2.721 1.00 95.75 93 LYS A N 1
ATOM 756 C CA . LYS A 1 93 ? 9.182 12.867 3.857 1.00 95.75 93 LYS A CA 1
ATOM 757 C C . LYS A 1 93 ? 7.957 13.533 4.488 1.00 95.75 93 LYS A C 1
ATOM 759 O O . LYS A 1 93 ? 6.990 12.843 4.781 1.00 95.75 93 LYS A O 1
ATOM 764 N N . GLU A 1 94 ? 7.930 14.861 4.586 1.00 97.06 94 GLU A N 1
ATOM 765 C CA . GLU A 1 94 ? 6.759 15.591 5.098 1.00 97.06 94 GLU A CA 1
ATOM 766 C C . GLU A 1 94 ? 5.502 15.395 4.239 1.00 97.06 94 GLU A C 1
ATOM 768 O O . GLU A 1 94 ? 4.394 15.297 4.766 1.00 97.06 94 GLU A O 1
ATOM 773 N N . LYS A 1 95 ? 5.653 15.262 2.912 1.00 97.25 95 LYS A N 1
ATOM 774 C CA . LYS A 1 95 ? 4.525 14.933 2.026 1.00 97.25 95 LYS A CA 1
ATOM 775 C C . LYS A 1 95 ? 4.029 13.513 2.280 1.00 97.25 95 LYS A C 1
ATOM 777 O O . LYS A 1 95 ? 2.819 13.309 2.316 1.00 97.25 95 LYS A O 1
ATOM 782 N N . ILE A 1 96 ? 4.943 12.565 2.513 1.00 97.69 96 ILE A N 1
ATOM 783 C CA . ILE A 1 96 ? 4.596 11.187 2.895 1.00 97.69 96 ILE A CA 1
ATOM 784 C C . ILE A 1 96 ? 3.830 11.193 4.220 1.00 97.69 96 ILE A C 1
ATOM 786 O O . ILE A 1 96 ? 2.720 10.674 4.279 1.00 97.69 96 ILE A O 1
ATOM 790 N N . LYS A 1 97 ? 4.385 11.829 5.261 1.00 98.44 97 LYS A N 1
ATOM 791 C CA . LYS A 1 97 ? 3.773 11.939 6.594 1.00 98.44 97 LYS A CA 1
ATOM 792 C C . LYS A 1 97 ? 2.363 12.520 6.500 1.00 98.44 97 LYS A C 1
ATOM 794 O O . LYS A 1 97 ? 1.410 11.896 6.960 1.00 98.44 97 LYS A O 1
ATOM 799 N N . LYS A 1 98 ? 2.213 13.669 5.831 1.00 97.81 98 LYS A N 1
ATOM 800 C CA . LYS A 1 98 ? 0.916 14.330 5.634 1.00 97.81 98 LYS A CA 1
ATOM 801 C C . LYS A 1 98 ? -0.081 13.440 4.889 1.00 97.81 98 LYS A C 1
ATOM 803 O O . LYS A 1 98 ? -1.240 13.370 5.292 1.00 97.81 98 LYS A O 1
ATOM 808 N N . GLN A 1 99 ? 0.347 12.763 3.821 1.00 96.88 99 GLN A N 1
ATOM 809 C CA . GLN A 1 99 ? -0.526 11.857 3.073 1.00 96.88 99 GLN A CA 1
ATOM 810 C C . GLN A 1 99 ? -0.985 10.687 3.950 1.00 96.88 99 GLN A C 1
ATOM 812 O O . GLN A 1 99 ? -2.184 10.440 4.031 1.00 96.88 99 GLN A O 1
ATOM 817 N N . LEU A 1 100 ? -0.070 10.024 4.663 1.00 97.75 100 LEU A N 1
ATOM 818 C CA . LEU A 1 100 ? -0.415 8.890 5.521 1.00 97.75 100 LEU A CA 1
ATOM 819 C C . LEU A 1 100 ? -1.347 9.282 6.675 1.00 97.75 100 LEU A C 1
ATOM 821 O O . LEU A 1 100 ? -2.280 8.536 6.959 1.00 97.75 100 LEU A O 1
ATOM 825 N N . ILE A 1 101 ? -1.147 10.447 7.307 1.00 97.69 101 ILE A N 1
ATOM 826 C CA . ILE A 1 101 ? -2.031 10.945 8.379 1.00 97.69 101 ILE A CA 1
ATOM 827 C C . ILE A 1 101 ? -3.436 11.197 7.834 1.00 97.69 101 ILE A C 1
ATOM 829 O O . ILE A 1 101 ? -4.419 10.744 8.418 1.00 97.69 101 ILE A O 1
ATOM 833 N N . ASN A 1 102 ? -3.533 11.877 6.691 1.00 95.56 102 ASN A N 1
ATOM 834 C CA . ASN A 1 102 ? -4.817 12.140 6.056 1.00 95.56 102 ASN A CA 1
ATOM 835 C C . ASN A 1 102 ? -5.512 10.833 5.658 1.00 95.56 102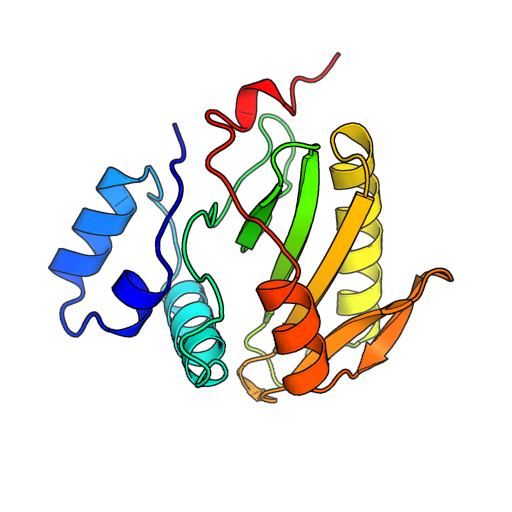 ASN A C 1
ATOM 837 O O . ASN A 1 102 ? -6.699 10.670 5.902 1.00 95.56 102 ASN A O 1
ATOM 841 N N . ASN A 1 103 ? -4.786 9.888 5.065 1.00 96.06 103 ASN A N 1
ATOM 842 C CA . ASN A 1 103 ? -5.347 8.605 4.651 1.00 96.06 103 ASN A CA 1
ATOM 843 C C . ASN A 1 103 ? -5.823 7.796 5.863 1.00 96.06 103 ASN A C 1
ATOM 845 O O . ASN A 1 103 ? -6.935 7.280 5.836 1.00 96.06 103 ASN A O 1
ATOM 849 N N . LYS A 1 104 ? -5.034 7.768 6.946 1.00 95.69 104 LYS A N 1
ATOM 850 C CA . LYS A 1 104 ? -5.413 7.154 8.224 1.00 95.69 104 LYS A CA 1
ATOM 851 C C . LYS A 1 104 ? -6.714 7.750 8.759 1.00 95.69 104 LYS A C 1
ATOM 853 O O . LYS A 1 104 ? -7.629 6.992 9.037 1.00 95.69 104 LYS A O 1
ATOM 858 N N . TYR A 1 105 ? -6.827 9.079 8.823 1.00 93.44 105 TYR A N 1
ATOM 859 C CA . TYR A 1 105 ? -8.048 9.755 9.282 1.00 93.44 105 TYR A CA 1
ATOM 860 C C . TYR A 1 105 ? -9.292 9.332 8.488 1.00 93.44 105 TYR A C 1
ATOM 862 O O . TYR A 1 105 ? -10.311 9.002 9.082 1.00 93.44 105 TYR A O 1
ATOM 870 N N . TYR A 1 106 ? -9.194 9.292 7.156 1.00 92.19 106 TYR A N 1
ATOM 871 C CA . TYR A 1 106 ? -10.317 8.886 6.306 1.00 92.19 106 TYR A CA 1
ATOM 872 C C . TYR A 1 106 ? -10.666 7.405 6.460 1.00 92.19 106 TYR A C 1
ATOM 874 O O . TYR A 1 106 ? -11.834 7.060 6.545 1.00 92.19 106 TYR A O 1
ATOM 882 N N . LEU A 1 107 ? -9.674 6.516 6.499 1.00 94.81 107 LEU A N 1
ATOM 883 C CA . LEU A 1 107 ? -9.928 5.082 6.651 1.00 94.81 107 LEU A CA 1
ATOM 884 C C . LEU A 1 107 ? -10.481 4.745 8.040 1.00 94.81 107 LEU A C 1
ATOM 886 O O . LEU A 1 107 ? -11.291 3.834 8.166 1.00 94.81 107 LEU A O 1
ATOM 890 N N . SER A 1 108 ? -10.109 5.504 9.073 1.00 94.06 108 SER A N 1
ATOM 891 C CA . SER A 1 108 ? -10.615 5.324 10.437 1.00 94.06 108 SER A CA 1
ATOM 892 C C . SER A 1 108 ? -12.121 5.564 10.590 1.00 94.06 108 SER A C 1
ATOM 894 O O . SER A 1 108 ? -12.659 5.211 11.633 1.00 94.06 108 SER A O 1
ATOM 896 N N . THR A 1 109 ? -12.819 6.122 9.592 1.00 91.44 109 THR A N 1
ATOM 897 C CA . THR A 1 109 ? -14.289 6.232 9.637 1.00 91.44 109 THR A CA 1
ATOM 898 C C . THR A 1 109 ? -14.991 4.910 9.324 1.00 91.44 109 THR A C 1
ATOM 900 O O . THR A 1 109 ? -16.154 4.752 9.674 1.00 91.44 109 THR A O 1
ATOM 903 N N . ILE A 1 110 ? -14.304 3.971 8.662 1.00 91.25 110 ILE A N 1
ATOM 904 C CA . ILE A 1 110 ? -14.862 2.667 8.262 1.00 91.25 110 ILE A CA 1
ATOM 905 C C . ILE A 1 110 ? -14.107 1.474 8.858 1.00 91.25 110 ILE A C 1
ATOM 907 O O . ILE A 1 110 ? -14.621 0.359 8.877 1.00 91.25 110 ILE A O 1
ATOM 911 N N . ALA A 1 111 ? -12.868 1.691 9.299 1.00 94.88 111 ALA A N 1
ATOM 912 C CA . ALA A 1 111 ? -11.958 0.639 9.713 1.00 94.88 111 ALA A CA 1
ATOM 913 C C . ALA A 1 111 ? -11.866 0.548 11.233 1.00 94.88 111 ALA A C 1
ATOM 915 O O . ALA A 1 111 ? -11.731 1.558 11.924 1.00 94.88 111 ALA A O 1
ATOM 916 N N . ARG A 1 112 ? -11.812 -0.681 11.749 1.00 95.50 112 ARG A N 1
ATOM 917 C CA . ARG A 1 112 ? -11.528 -0.941 13.166 1.00 95.50 112 ARG A CA 1
ATOM 918 C C . ARG A 1 112 ? -10.099 -0.543 13.536 1.00 95.50 112 ARG A C 1
ATOM 920 O O . ARG A 1 112 ? -9.854 -0.002 14.611 1.00 95.50 112 ARG A O 1
ATOM 927 N N . SER A 1 113 ? -9.148 -0.818 12.646 1.00 96.06 113 SER A N 1
ATOM 928 C CA . SER A 1 113 ? -7.761 -0.376 12.766 1.00 96.06 113 SER A CA 1
ATOM 929 C C . SER A 1 113 ? -7.158 -0.110 11.389 1.00 96.06 113 SER A C 1
ATOM 931 O O . SER A 1 113 ? -7.565 -0.710 10.395 1.00 96.06 113 SER A O 1
ATOM 933 N N . VAL A 1 114 ? -6.188 0.805 11.328 1.00 97.38 114 VAL A N 1
ATOM 934 C CA . VAL A 1 114 ? -5.519 1.195 10.081 1.00 97.38 114 VAL A CA 1
ATOM 935 C C . VAL A 1 114 ? -4.012 1.118 10.266 1.00 97.38 114 VAL A C 1
ATOM 937 O O . VAL A 1 114 ? -3.448 1.805 11.121 1.00 97.38 114 VAL A O 1
ATOM 940 N N . LYS A 1 115 ? -3.355 0.322 9.424 1.00 97.44 115 LYS A N 1
ATOM 941 C CA . LYS A 1 115 ? -1.904 0.345 9.225 1.00 97.44 115 LYS A CA 1
ATOM 942 C C . LYS A 1 115 ? -1.614 0.948 7.858 1.00 97.44 115 LYS A C 1
ATOM 944 O O . LYS A 1 115 ? -2.287 0.622 6.886 1.00 97.44 115 LYS A O 1
ATOM 949 N N . SER A 1 116 ? -0.609 1.811 7.774 1.00 97.75 116 SER A N 1
ATOM 950 C CA . SER A 1 116 ? -0.295 2.514 6.530 1.00 97.75 116 SER A CA 1
ATOM 951 C C . SER A 1 116 ? 1.184 2.422 6.207 1.00 97.75 116 SER A C 1
ATOM 953 O O . SER A 1 116 ? 2.012 2.762 7.045 1.00 97.75 116 SER A O 1
ATOM 955 N N . VAL A 1 117 ? 1.512 2.031 4.981 1.00 98.38 117 VAL A N 1
ATOM 956 C CA . VAL A 1 117 ? 2.884 1.955 4.481 1.00 98.38 117 VAL A CA 1
ATOM 957 C C . VAL A 1 117 ? 2.996 2.758 3.191 1.00 98.38 117 VAL A C 1
ATOM 959 O O . VAL A 1 117 ? 2.117 2.708 2.343 1.00 98.38 117 VAL A O 1
ATOM 962 N N . THR A 1 118 ? 4.091 3.483 3.013 1.00 98.69 118 THR A N 1
ATOM 963 C CA . THR A 1 118 ? 4.477 4.048 1.717 1.00 98.69 118 THR A CA 1
ATOM 964 C C . THR A 1 118 ? 5.674 3.284 1.190 1.00 98.69 118 THR A C 1
ATOM 966 O O . THR A 1 118 ? 6.693 3.209 1.877 1.00 98.69 118 THR A O 1
ATOM 969 N N . TYR A 1 119 ? 5.582 2.782 -0.035 1.00 98.62 119 TYR A N 1
ATOM 970 C CA . TYR A 1 119 ? 6.702 2.230 -0.782 1.00 98.62 119 TYR A CA 1
ATOM 971 C C . TYR A 1 119 ? 7.199 3.245 -1.814 1.00 98.62 119 TYR A C 1
ATOM 973 O O . TYR A 1 119 ? 6.453 3.667 -2.699 1.00 98.62 119 TYR A O 1
ATOM 981 N N . ASN A 1 120 ? 8.466 3.647 -1.702 1.00 97.94 120 ASN A N 1
ATOM 982 C CA . ASN A 1 120 ? 9.142 4.429 -2.730 1.00 97.94 120 ASN A CA 1
ATOM 983 C C . ASN A 1 120 ? 10.008 3.501 -3.589 1.00 97.94 120 ASN A C 1
ATOM 985 O O . ASN A 1 120 ? 11.025 3.000 -3.105 1.00 97.94 120 ASN A O 1
ATOM 989 N N . SER A 1 121 ? 9.609 3.298 -4.846 1.00 96.94 121 SER A N 1
ATOM 990 C CA . SER A 1 121 ? 10.281 2.401 -5.786 1.00 96.94 121 SER A CA 1
ATOM 991 C C . SER A 1 121 ? 11.665 2.893 -6.197 1.00 96.94 121 SER A C 1
ATOM 993 O O . SER A 1 121 ? 12.574 2.083 -6.324 1.00 96.94 121 SER A O 1
ATOM 995 N N . ASP A 1 122 ? 11.854 4.206 -6.349 1.00 96.12 122 ASP A N 1
ATOM 996 C CA . ASP A 1 122 ? 13.136 4.784 -6.784 1.00 96.12 122 ASP A CA 1
ATOM 997 C C . ASP A 1 122 ? 14.209 4.652 -5.696 1.00 96.12 122 ASP A C 1
ATOM 999 O O . ASP A 1 122 ? 15.397 4.552 -5.985 1.00 96.12 122 ASP A O 1
ATOM 1003 N N . LEU A 1 123 ? 13.782 4.651 -4.429 1.00 96.12 123 LEU A N 1
ATO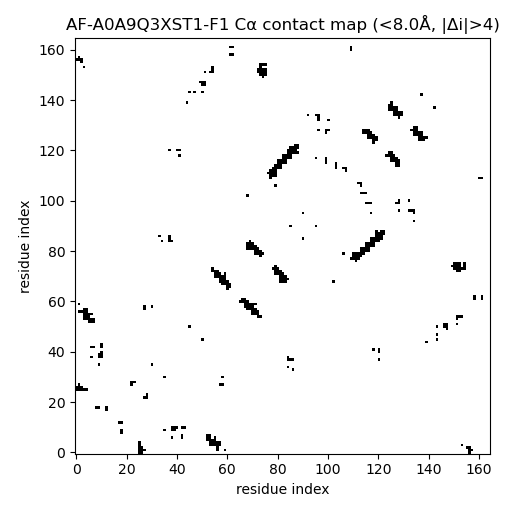M 1004 C CA . LEU A 1 123 ? 14.649 4.498 -3.257 1.00 96.12 123 LEU A CA 1
ATOM 1005 C C . LEU A 1 123 ? 14.660 3.073 -2.688 1.00 96.12 123 LEU A C 1
ATOM 1007 O O . LEU A 1 123 ? 15.311 2.841 -1.666 1.00 96.12 123 LEU A O 1
ATOM 1011 N N . ASN A 1 124 ? 13.862 2.168 -3.260 1.00 96.81 124 ASN A N 1
ATOM 1012 C CA . ASN A 1 124 ? 13.489 0.871 -2.694 1.00 96.81 124 ASN A CA 1
ATOM 1013 C C . ASN A 1 124 ? 13.325 0.902 -1.158 1.00 96.81 124 ASN A C 1
ATOM 1015 O O . ASN A 1 124 ? 13.982 0.172 -0.417 1.00 96.81 124 ASN A O 1
ATOM 1019 N N . THR A 1 125 ? 12.519 1.844 -0.661 1.00 97.44 125 THR A N 1
ATOM 1020 C CA . THR A 1 125 ? 12.407 2.137 0.775 1.00 97.44 125 THR A CA 1
ATOM 1021 C C . THR A 1 125 ? 10.950 2.196 1.213 1.00 97.44 125 THR A C 1
ATOM 1023 O O . THR A 1 125 ? 10.103 2.756 0.516 1.00 97.44 125 THR A O 1
ATOM 1026 N N . PHE A 1 126 ? 10.689 1.675 2.412 1.00 98.56 126 PHE A N 1
ATOM 1027 C CA . PHE A 1 126 ? 9.382 1.674 3.053 1.00 98.56 126 PHE A CA 1
ATOM 1028 C C . PHE A 1 126 ? 9.326 2.684 4.198 1.00 98.56 126 PHE A C 1
ATOM 1030 O O . PHE A 1 126 ? 10.282 2.831 4.965 1.00 98.56 126 PHE A O 1
ATOM 1037 N N . TYR A 1 127 ? 8.185 3.350 4.336 1.00 98.56 127 TYR A N 1
ATOM 1038 C CA . TYR A 1 127 ? 7.885 4.235 5.456 1.00 98.56 127 TYR A CA 1
ATOM 1039 C C . TYR A 1 127 ? 6.540 3.879 6.078 1.00 98.56 127 TYR A C 1
ATOM 1041 O O . TYR A 1 127 ? 5.623 3.502 5.360 1.00 98.56 127 TYR A O 1
ATOM 1049 N N . THR A 1 128 ? 6.401 4.056 7.386 1.00 98.44 128 THR A N 1
ATOM 1050 C CA . THR A 1 128 ? 5.127 3.903 8.107 1.00 98.44 128 THR A CA 1
ATOM 1051 C C . THR A 1 128 ? 4.959 5.018 9.136 1.00 98.44 128 THR A C 1
ATOM 1053 O O . THR A 1 128 ? 5.888 5.793 9.383 1.00 98.44 128 THR A O 1
ATOM 1056 N N . LEU A 1 129 ? 3.771 5.102 9.730 1.00 97.62 129 LEU A N 1
ATOM 1057 C CA . LEU A 1 129 ? 3.496 5.950 10.883 1.00 97.62 129 LEU A CA 1
ATOM 1058 C C . LEU A 1 129 ? 3.564 5.138 12.176 1.00 97.62 129 LEU A C 1
ATOM 1060 O O . LEU A 1 129 ? 3.003 4.048 12.264 1.00 97.62 129 LEU A O 1
ATOM 1064 N N . THR A 1 130 ? 4.184 5.711 13.202 1.00 95.94 130 THR A N 1
ATOM 1065 C CA . THR A 1 130 ? 4.004 5.255 14.586 1.00 95.94 130 THR A CA 1
ATOM 1066 C C . THR A 1 130 ? 2.626 5.659 15.119 1.00 95.94 130 THR A C 1
ATOM 1068 O O . THR A 1 130 ? 1.916 6.468 14.513 1.00 95.94 130 THR A O 1
ATOM 1071 N N . ASP A 1 131 ? 2.263 5.174 16.307 1.00 91.81 131 ASP A N 1
ATOM 1072 C CA . ASP A 1 131 ? 1.009 5.553 16.975 1.00 91.81 131 ASP A CA 1
ATOM 1073 C C . ASP A 1 131 ? 0.917 7.056 17.265 1.00 91.81 131 ASP A C 1
ATOM 1075 O O . ASP A 1 131 ? -0.167 7.635 17.229 1.00 91.81 131 ASP A O 1
ATOM 1079 N N . LYS A 1 132 ? 2.067 7.716 17.461 1.00 95.19 132 LYS A N 1
ATOM 1080 C CA . LYS A 1 132 ? 2.176 9.175 17.633 1.00 95.19 132 LYS A CA 1
ATOM 1081 C C . LYS A 1 132 ? 2.197 9.937 16.303 1.00 95.19 132 LYS A C 1
ATOM 1083 O O . LYS A 1 132 ? 2.517 11.119 16.280 1.00 95.19 132 LYS A O 1
ATOM 1088 N N . ASN A 1 133 ? 1.860 9.269 15.198 1.00 95.50 133 ASN A N 1
ATOM 1089 C CA . ASN A 1 133 ? 1.890 9.793 13.835 1.00 95.50 133 ASN A CA 1
ATOM 1090 C C . ASN A 1 133 ? 3.277 10.280 13.383 1.00 95.50 133 ASN A C 1
ATOM 1092 O O . ASN A 1 133 ? 3.361 11.125 12.498 1.00 95.50 133 ASN A O 1
ATOM 1096 N N . GLU A 1 134 ? 4.364 9.735 13.934 1.00 97.44 134 GLU A N 1
ATOM 1097 C CA . GLU A 1 134 ? 5.715 10.022 13.442 1.00 97.44 134 GLU A CA 1
ATOM 1098 C C . GLU A 1 134 ? 6.087 9.111 12.277 1.00 97.44 134 GLU A C 1
ATOM 1100 O O . GLU A 1 134 ? 5.853 7.904 12.335 1.00 97.44 134 GLU A O 1
ATOM 1105 N N . LEU A 1 135 ? 6.671 9.691 11.224 1.00 98.31 135 LEU A N 1
ATOM 1106 C CA . LEU A 1 135 ? 7.100 8.939 10.050 1.00 98.31 135 LEU A CA 1
ATOM 1107 C C . LEU A 1 135 ? 8.440 8.260 10.327 1.00 98.31 135 LEU A C 1
AT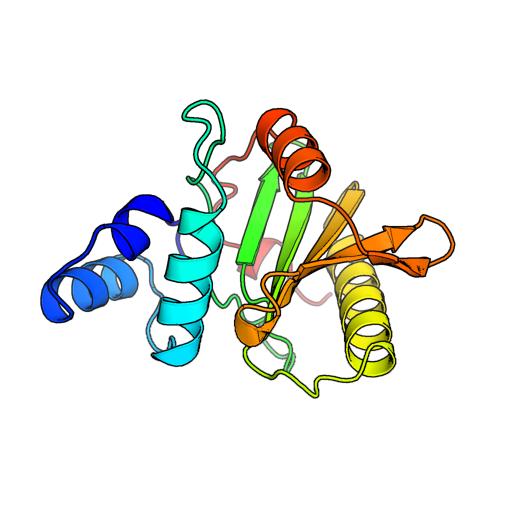OM 1109 O O . LEU A 1 135 ? 9.447 8.928 10.558 1.00 98.31 135 LEU A O 1
ATOM 1113 N N . ILE A 1 136 ? 8.466 6.939 10.216 1.00 98.25 136 ILE A N 1
ATOM 1114 C CA . ILE A 1 136 ? 9.680 6.138 10.367 1.00 98.25 136 ILE A CA 1
ATOM 1115 C C . ILE A 1 136 ? 9.951 5.342 9.093 1.00 98.25 136 ILE A C 1
ATOM 1117 O O . ILE A 1 136 ? 9.029 4.987 8.358 1.00 98.25 136 ILE A O 1
ATOM 1121 N N . LYS A 1 137 ? 11.230 5.071 8.821 1.00 98.25 137 LYS A N 1
ATOM 1122 C CA . LYS A 1 137 ? 11.636 4.089 7.809 1.00 98.25 137 LYS A CA 1
ATOM 1123 C C . LYS A 1 137 ? 11.525 2.696 8.427 1.00 98.25 137 LYS A C 1
ATOM 1125 O O . LYS A 1 137 ? 11.946 2.517 9.565 1.00 98.25 137 LYS A O 1
ATOM 1130 N N . VAL A 1 138 ? 10.995 1.738 7.675 1.00 98.12 138 VAL A N 1
ATOM 1131 C CA . VAL A 1 138 ? 10.892 0.331 8.093 1.00 98.12 138 VAL A CA 1
ATOM 1132 C C . VAL A 1 138 ? 11.584 -0.582 7.098 1.00 98.12 138 VAL A C 1
ATOM 1134 O O . VAL A 1 138 ? 11.817 -0.207 5.944 1.00 98.12 138 VAL A O 1
ATOM 1137 N N . SER A 1 139 ? 11.966 -1.765 7.566 1.00 97.31 139 SER A N 1
ATOM 1138 C CA . SER A 1 139 ? 12.552 -2.792 6.717 1.00 97.31 139 SER A CA 1
ATOM 1139 C C . SER A 1 139 ? 11.467 -3.535 5.935 1.00 97.31 139 SER A C 1
ATOM 1141 O O . SER A 1 139 ? 10.292 -3.527 6.303 1.00 97.31 139 SER A O 1
ATOM 1143 N N . ILE A 1 140 ? 11.870 -4.225 4.867 1.00 96.25 140 ILE A N 1
ATOM 1144 C CA . ILE A 1 140 ? 10.979 -5.165 4.177 1.00 96.25 140 ILE A CA 1
ATOM 1145 C C . ILE A 1 140 ? 10.512 -6.285 5.117 1.00 96.25 140 ILE A C 1
ATOM 1147 O O . ILE A 1 140 ? 9.365 -6.704 5.039 1.00 96.25 140 ILE A O 1
ATOM 1151 N N . THR A 1 141 ? 11.352 -6.716 6.062 1.00 96.12 141 THR A N 1
ATOM 1152 C CA . THR A 1 141 ? 10.992 -7.734 7.057 1.00 96.12 141 THR A CA 1
ATOM 1153 C C . THR A 1 141 ? 9.802 -7.295 7.908 1.00 96.12 141 THR A C 1
ATOM 1155 O O . THR A 1 141 ? 8.880 -8.081 8.109 1.00 96.12 141 THR A O 1
ATOM 1158 N N . ASP A 1 142 ? 9.764 -6.031 8.341 1.00 96.50 142 ASP A N 1
ATOM 1159 C CA . ASP A 1 142 ? 8.639 -5.489 9.116 1.00 96.50 142 ASP A CA 1
ATOM 1160 C C . ASP A 1 142 ? 7.337 -5.492 8.298 1.00 96.50 142 ASP A C 1
ATOM 1162 O O . ASP A 1 142 ? 6.265 -5.835 8.802 1.00 96.50 142 ASP A O 1
ATOM 1166 N N . VAL A 1 143 ? 7.431 -5.146 7.008 1.00 97.25 143 VAL A N 1
ATOM 1167 C CA . VAL A 1 143 ? 6.294 -5.176 6.075 1.00 97.25 143 VAL A CA 1
ATOM 1168 C C . VAL A 1 143 ? 5.834 -6.615 5.819 1.00 97.25 143 VAL A C 1
ATOM 1170 O O . VAL A 1 143 ? 4.630 -6.867 5.812 1.00 97.25 143 VAL A O 1
ATOM 1173 N N . ASN A 1 144 ? 6.757 -7.571 5.684 1.00 96.50 144 ASN A N 1
ATOM 1174 C CA . ASN A 1 144 ? 6.436 -8.992 5.525 1.00 96.50 144 ASN A CA 1
ATOM 1175 C C . ASN A 1 144 ? 5.675 -9.519 6.739 1.00 96.50 144 ASN A C 1
ATOM 1177 O O . ASN A 1 144 ? 4.609 -10.102 6.575 1.00 96.50 144 ASN A O 1
ATOM 1181 N N . VAL A 1 145 ? 6.169 -9.259 7.954 1.00 96.19 145 VAL A N 1
ATOM 1182 C CA . VAL A 1 145 ? 5.488 -9.652 9.199 1.00 96.19 145 VAL A CA 1
ATOM 1183 C C . VAL A 1 145 ? 4.082 -9.058 9.259 1.00 96.19 145 VAL A C 1
ATOM 1185 O O . VAL A 1 145 ? 3.128 -9.759 9.598 1.00 96.19 145 VAL A O 1
ATOM 1188 N N . MET A 1 146 ? 3.931 -7.784 8.885 1.00 95.50 146 MET A N 1
ATOM 1189 C CA . MET A 1 146 ? 2.625 -7.129 8.829 1.00 95.50 146 MET A CA 1
ATOM 1190 C C . MET A 1 146 ? 1.665 -7.830 7.858 1.00 95.50 146 MET A C 1
ATOM 1192 O O . MET A 1 146 ? 0.510 -8.032 8.225 1.00 95.50 146 MET A O 1
ATOM 1196 N N . LEU A 1 147 ? 2.118 -8.174 6.649 1.00 96.69 147 LEU A N 1
ATOM 1197 C CA . LEU A 1 147 ? 1.285 -8.801 5.618 1.00 96.69 147 LEU A CA 1
ATOM 1198 C C . LEU A 1 147 ? 0.977 -10.274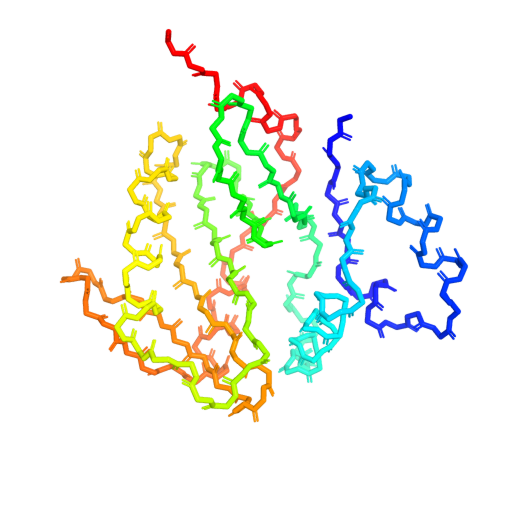 5.916 1.00 96.69 147 LEU A C 1
ATOM 1200 O O . LEU A 1 147 ? -0.155 -10.696 5.719 1.00 96.69 147 LEU A O 1
ATOM 1204 N N . VAL A 1 148 ? 1.943 -11.048 6.423 1.00 95.75 148 VAL A N 1
ATOM 1205 C CA . VAL A 1 148 ? 1.746 -12.461 6.807 1.00 95.75 148 VAL A CA 1
ATOM 1206 C C . VAL A 1 148 ? 0.725 -12.583 7.935 1.00 95.75 148 VAL A C 1
ATOM 1208 O O . VAL A 1 148 ? -0.118 -13.474 7.915 1.00 95.75 148 VAL A O 1
ATOM 1211 N N . ALA A 1 149 ? 0.758 -11.666 8.903 1.00 94.44 149 ALA A N 1
ATOM 1212 C CA . ALA A 1 149 ? -0.215 -11.637 9.991 1.00 94.44 149 ALA A CA 1
ATOM 1213 C C . ALA A 1 149 ? -1.607 -11.135 9.559 1.00 94.44 149 ALA A C 1
ATOM 1215 O O . ALA A 1 149 ? -2.540 -11.156 10.366 1.00 94.44 149 ALA A O 1
ATOM 1216 N N . PHE A 1 150 ? -1.759 -10.635 8.328 1.00 96.06 150 PHE A N 1
ATOM 1217 C CA . PHE A 1 150 ? -2.991 -10.017 7.861 1.00 96.06 150 PHE A CA 1
ATOM 1218 C C . PHE A 1 150 ? -3.816 -10.982 7.007 1.00 96.06 150 PHE A C 1
ATOM 1220 O O . PHE A 1 150 ? -3.492 -11.286 5.860 1.00 96.06 150 PHE A O 1
ATOM 1227 N N . ASN A 1 151 ? -4.945 -11.419 7.560 1.00 95.00 151 ASN A N 1
ATOM 1228 C CA . ASN A 1 151 ? -5.897 -12.282 6.866 1.00 95.00 151 ASN A CA 1
ATOM 1229 C C . ASN A 1 151 ? -6.785 -11.449 5.933 1.00 95.00 151 ASN A C 1
ATOM 1231 O O . ASN A 1 151 ? -7.905 -11.086 6.300 1.00 95.00 151 ASN A O 1
ATOM 1235 N N . SER A 1 152 ? -6.261 -11.109 4.752 1.00 97.00 152 SER A N 1
ATOM 1236 C CA . SER A 1 152 ? -7.005 -10.339 3.756 1.00 97.00 152 SER A CA 1
ATOM 1237 C C . SER A 1 152 ? -8.159 -11.139 3.144 1.00 97.00 152 SER A C 1
ATOM 1239 O O . SER A 1 152 ? -8.026 -12.333 2.867 1.00 97.00 152 SER A O 1
ATOM 1241 N N . VAL A 1 153 ? -9.290 -10.468 2.918 1.00 97.69 153 VAL A N 1
ATOM 1242 C CA . VAL A 1 153 ? -10.507 -11.038 2.321 1.00 97.69 153 VAL A CA 1
ATOM 1243 C C . VAL A 1 153 ? -11.132 -10.078 1.307 1.00 97.69 153 VAL A C 1
ATOM 1245 O O . VAL A 1 153 ? -10.873 -8.873 1.316 1.00 97.69 153 VAL A O 1
ATOM 1248 N N . ASP A 1 154 ? -11.987 -10.615 0.437 1.00 97.00 154 ASP A N 1
ATOM 1249 C CA . ASP A 1 154 ? -12.869 -9.812 -0.409 1.00 97.00 154 ASP A CA 1
ATOM 1250 C C . ASP A 1 154 ? -14.099 -9.368 0.397 1.00 97.00 154 ASP A C 1
ATOM 1252 O O . ASP A 1 154 ? -14.991 -10.163 0.690 1.00 97.00 154 ASP A O 1
ATOM 1256 N N . ILE A 1 155 ? -14.122 -8.093 0.780 1.00 95.12 155 ILE A N 1
ATOM 1257 C CA . ILE A 1 155 ? -15.252 -7.455 1.473 1.00 95.12 155 ILE A CA 1
ATOM 1258 C C . ILE A 1 155 ? -16.355 -6.930 0.530 1.00 95.12 155 ILE A C 1
ATOM 1260 O O . ILE A 1 155 ? -17.336 -6.357 1.005 1.00 95.12 155 ILE A O 1
ATOM 1264 N N . GLY A 1 156 ? -16.223 -7.119 -0.786 1.00 93.69 156 GLY A N 1
ATOM 1265 C CA . GLY A 1 156 ? -17.196 -6.690 -1.784 1.00 93.69 156 GLY A CA 1
ATOM 1266 C C . GLY A 1 156 ? -17.076 -5.218 -2.189 1.00 93.69 156 GLY A C 1
ATOM 1267 O O . GLY A 1 156 ? -15.993 -4.669 -2.365 1.00 93.69 156 GLY A O 1
ATOM 1268 N N . ASP A 1 157 ? -18.218 -4.575 -2.416 1.00 92.00 157 ASP A N 1
ATOM 1269 C CA . ASP A 1 157 ? -18.258 -3.224 -2.976 1.00 92.00 157 ASP A CA 1
ATOM 1270 C C . ASP A 1 157 ? -17.819 -2.158 -1.958 1.00 92.00 157 ASP A C 1
ATOM 1272 O O . ASP A 1 157 ? -18.553 -1.849 -1.014 1.00 92.00 157 ASP A O 1
ATOM 1276 N N . LEU A 1 158 ? -16.640 -1.563 -2.172 1.00 91.31 158 LEU A N 1
ATOM 1277 C CA . LEU A 1 158 ? -16.115 -0.506 -1.307 1.00 91.31 158 LEU A CA 1
ATOM 1278 C C . LEU A 1 158 ? -17.022 0.730 -1.259 1.00 91.31 158 LEU A C 1
ATOM 1280 O O . LEU A 1 158 ? -17.098 1.369 -0.208 1.00 91.31 158 LEU A O 1
ATOM 1284 N N . ASP A 1 159 ? -17.766 1.037 -2.325 1.00 89.62 159 ASP A N 1
ATOM 1285 C CA . ASP A 1 159 ? -18.674 2.192 -2.339 1.00 89.62 159 ASP A CA 1
ATOM 1286 C C . ASP A 1 159 ? -19.768 2.056 -1.264 1.00 89.62 159 ASP A C 1
ATOM 1288 O O . ASP A 1 159 ? -20.270 3.056 -0.746 1.00 89.62 159 ASP A O 1
ATOM 1292 N N . ASN A 1 160 ? -20.104 0.821 -0.864 1.00 88.00 160 ASN A N 1
ATOM 1293 C CA . ASN A 1 160 ? -21.060 0.583 0.212 1.00 88.00 160 ASN A CA 1
ATOM 1294 C C . ASN A 1 160 ? -20.511 0.891 1.608 1.00 88.00 160 ASN A C 1
ATOM 1296 O O . ASN A 1 160 ? -21.312 1.166 2.501 1.00 88.00 160 ASN A O 1
ATOM 1300 N N . LEU A 1 161 ? -19.189 0.860 1.795 1.00 84.69 161 LEU A N 1
ATOM 1301 C CA . LEU A 1 161 ? -18.543 1.202 3.064 1.00 84.69 161 LEU A CA 1
ATOM 1302 C C . LEU A 1 161 ? -18.326 2.707 3.217 1.00 84.69 161 LEU A C 1
ATOM 1304 O O . LEU A 1 161 ? -18.469 3.235 4.312 1.00 84.69 161 LEU A O 1
ATOM 1308 N N . PHE A 1 162 ? -18.000 3.405 2.128 1.00 78.69 162 PHE A N 1
ATOM 1309 C CA . PHE A 1 162 ? -17.685 4.838 2.145 1.00 78.69 162 PHE A CA 1
ATOM 1310 C C . PHE A 1 162 ? -18.896 5.736 1.851 1.00 78.69 162 PHE A C 1
ATOM 1312 O O . PHE A 1 162 ? -18.727 6.856 1.360 1.00 78.69 162 PHE A O 1
ATOM 1319 N N . LYS A 1 163 ? -20.120 5.267 2.124 1.00 66.94 163 LYS A N 1
ATOM 1320 C CA . LYS A 1 163 ? -21.324 6.085 1.934 1.00 66.94 163 LYS A CA 1
ATOM 1321 C C . LYS A 1 163 ? -21.187 7.381 2.748 1.00 66.94 163 LYS A C 1
ATOM 1323 O O . LYS A 1 163 ? -20.955 7.294 3.953 1.00 66.94 163 LYS A O 1
ATOM 1328 N N . PRO A 1 164 ? -21.311 8.567 2.123 1.00 55.38 164 PRO A N 1
ATOM 1329 C CA . PRO A 1 164 ? -21.526 9.784 2.888 1.00 55.38 164 PRO A CA 1
ATOM 1330 C C . PRO A 1 164 ? -22.843 9.623 3.654 1.00 55.38 164 PRO A C 1
ATOM 1332 O O . PRO A 1 164 ? -23.820 9.160 3.055 1.00 55.38 164 PRO A O 1
ATOM 1335 N N . GLU A 1 165 ? -22.851 9.977 4.940 1.00 52.81 165 GLU A N 1
ATOM 1336 C CA . GLU A 1 165 ? -24.101 10.299 5.643 1.00 52.81 165 GLU A CA 1
ATOM 1337 C C . GLU A 1 165 ? -24.876 11.399 4.898 1.00 52.81 165 GLU A C 1
ATOM 1339 O O . GLU A 1 165 ? -24.226 12.298 4.304 1.00 52.81 165 GLU A O 1
#

Sequence (165 aa):
MLKVADLRVIASSKNDVNMKQYLNGLGILTIRDREIQGIKNLVANFTDPTINLRYFYIGYRVPKISREFDLLIFSQQYDVINIELKSNINYAKEKIKKQLINNKYYLSTIARSVKSVTYNSDLNTFYTLTDKNELIKVSITDVNVMLVAFNSVDIGDLDNLFKPE

Nearest PDB structures (foldseek):
  6yj4-assembly1_S  TM=3.054E-01  e=7.326E-01  Yarrowia lipolytica
  6ywy-assembly1_4  TM=2.974E-01  e=2.241E+00  Neurospora crassa
  8ca4-assembly1_S  TM=3.224E-01  e=5.026E+00  Mus musculus
  7am2-assembly1_Ab  TM=3.117E-01  e=3.920E+00  Leishmania tarentolae
  6ztq-assembly1_S  TM=2.419E-01  e=4.171E+00  Mus musculus

Foldseek 3Di:
DAFKDQLVCLLPDPDPVVNQVVCVVRVNNDDDPLLSVQSNLVVVLCPDPLQRSIQWGAFDDAPPDRDTFGIWFAAPQQEIEG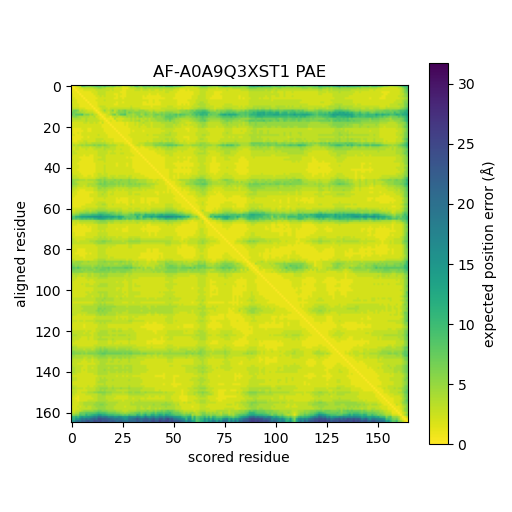EAEAADPPDDPVVVLVVQVVVQVLSVVQGPHYWYWYQHSNVRWIWTADPVSDIDTDDSVVVRVVRSPGPTDTPDDVNVRSDDD

Solvent-accessible surface area (backbone atoms only — not comparable to full-atom values): 9515 Å² total; per-residue (Å²): 115,63,42,62,34,50,54,62,62,63,49,70,49,89,46,70,67,63,46,49,51,53,36,44,78,26,50,44,79,79,79,49,72,68,56,52,51,40,50,33,55,55,52,71,72,60,79,58,83,77,50,70,53,50,32,31,35,60,61,48,60,48,82,101,45,105,46,74,42,52,31,37,36,31,32,90,77,34,32,34,45,40,40,41,75,41,83,52,80,82,63,54,66,68,58,52,42,52,49,52,53,54,51,45,59,62,47,55,77,70,26,76,42,77,47,51,36,36,42,30,58,68,67,74,42,38,33,33,61,47,98,86,66,46,73,42,80,50,55,70,66,60,52,48,54,56,43,54,73,47,65,59,37,83,87,63,63,61,71,73,68,66,58,78,131

Organism: NCBI:txid115778

pLDDT: mean 94.02, std 6.32, range [52.81, 98.69]

Secondary structure (DSSP, 8-state):
----B-HHHHHH---HHHHHHHHHHTT-----HHHHHHHHHHHHT---TTS---SBEEEEEPTTSS-EEEEEEEETT-EEEEEEEE--TT--HHHHHHHHHHHHHHHTTT-SEEEEEEEETTTTEEEEE-TT--EEEE-HHHHHHHHHT--EE----GGGTS---